Protein AF-N1UJG0-F1 (afdb_monomer_lite)

Foldseek 3Di:
DDPVVVCVLCVVCVVQFDDQFPDDADWPADAQPDDPPGGDHHTHGDPPPDADTHGHHRDDFDFPDWWADPDDFGTKTWGAHPSGDIDIDGPHPAPDDPPNVRRVVQVVVCVVPVHGDD

pLDDT: mean 92.35, std 9.07, range [54.28, 98.25]

Structure (mmCIF, N/CA/C/O backbone):
data_AF-N1UJG0-F1
#
_entry.id   AF-N1UJG0-F1
#
loop_
_atom_site.group_PDB
_atom_site.id
_atom_site.type_symbol
_atom_site.label_atom_id
_atom_site.label_alt_id
_atom_site.label_comp_id
_atom_site.label_asym_id
_atom_site.label_entity_id
_atom_site.label_seq_id
_atom_site.pdbx_PDB_ins_code
_atom_site.Cartn_x
_atom_site.Cartn_y
_atom_site.Cartn_z
_atom_site.occupancy
_atom_site.B_iso_or_equiv
_atom_site.auth_seq_id
_atom_site.auth_comp_id
_atom_site.auth_asym_id
_atom_site.auth_atom_id
_atom_site.pdbx_PDB_model_num
ATOM 1 N N . MET A 1 1 ? -0.979 -1.314 28.271 1.00 54.41 1 MET A N 1
ATOM 2 C CA . MET A 1 1 ? -2.126 -0.618 27.645 1.00 54.41 1 MET A CA 1
ATOM 3 C C . MET A 1 1 ? -3.231 -1.619 27.427 1.00 54.41 1 MET A C 1
ATOM 5 O O . MET A 1 1 ? -2.931 -2.718 26.966 1.00 54.41 1 MET A O 1
ATOM 9 N N . LYS A 1 2 ? -4.470 -1.264 27.765 1.00 54.28 2 LYS A N 1
ATOM 10 C CA . LYS A 1 2 ? -5.625 -2.114 27.472 1.00 54.28 2 LYS A CA 1
ATOM 11 C C . LYS A 1 2 ? -6.067 -1.893 26.018 1.00 54.28 2 LYS A C 1
ATOM 13 O O . LYS A 1 2 ? -5.727 -0.878 25.415 1.00 54.28 2 LYS A O 1
ATOM 18 N N . ALA A 1 3 ? -6.775 -2.853 25.423 1.00 57.72 3 ALA A N 1
ATOM 19 C CA . ALA A 1 3 ? -7.220 -2.760 24.025 1.00 57.72 3 ALA A CA 1
ATOM 20 C C . ALA A 1 3 ? -8.139 -1.544 23.780 1.00 57.72 3 ALA A C 1
ATOM 22 O O . ALA A 1 3 ? -8.060 -0.907 22.732 1.00 57.72 3 ALA A O 1
ATOM 23 N N . GLU A 1 4 ? -8.934 -1.181 24.787 1.00 57.09 4 GLU A N 1
ATOM 24 C CA . GLU A 1 4 ? -9.800 0.003 24.824 1.00 57.09 4 GLU A CA 1
ATOM 25 C C . GLU A 1 4 ? -9.046 1.336 24.654 1.00 57.09 4 GLU A C 1
ATOM 27 O O . GLU A 1 4 ? -9.526 2.204 23.924 1.00 57.09 4 GLU A O 1
ATOM 32 N N . ASP A 1 5 ? -7.816 1.463 25.166 1.00 63.47 5 ASP A N 1
ATOM 33 C CA . ASP A 1 5 ? -7.001 2.684 25.028 1.00 63.47 5 ASP A CA 1
ATOM 34 C C . ASP A 1 5 ? -6.575 2.953 23.573 1.00 63.47 5 ASP A C 1
ATOM 36 O O . ASP A 1 5 ? -6.315 4.092 23.189 1.00 63.47 5 ASP A O 1
ATOM 40 N N . ARG A 1 6 ? -6.500 1.911 22.731 1.00 62.06 6 ARG A N 1
ATOM 41 C CA . ARG A 1 6 ? -6.086 2.044 21.323 1.00 62.06 6 ARG A CA 1
ATOM 42 C C . ARG A 1 6 ? -7.192 2.590 20.430 1.00 62.06 6 ARG A C 1
ATOM 44 O O . ARG A 1 6 ? -6.887 3.177 19.396 1.00 62.06 6 ARG A O 1
ATOM 51 N N . SER A 1 7 ? -8.455 2.433 20.828 1.00 63.28 7 SER A N 1
ATOM 52 C CA . SER A 1 7 ? -9.590 2.999 20.088 1.00 63.28 7 SER A CA 1
ATOM 53 C C . SER A 1 7 ? -9.522 4.531 20.028 1.00 63.28 7 SER A C 1
ATOM 55 O O . SER A 1 7 ? -9.934 5.126 19.035 1.00 63.28 7 SER A O 1
ATOM 57 N N . LEU A 1 8 ? -8.919 5.165 21.039 1.00 76.50 8 LEU A N 1
ATOM 58 C CA . LEU A 1 8 ? -8.715 6.613 21.109 1.00 76.50 8 LEU A CA 1
ATOM 59 C C . LEU A 1 8 ? -7.582 7.121 20.204 1.00 76.50 8 LEU A C 1
ATOM 61 O O . LEU A 1 8 ? -7.524 8.318 19.946 1.00 76.50 8 LEU A O 1
ATOM 65 N N . LEU A 1 9 ? -6.691 6.246 19.718 1.00 84.81 9 LEU A N 1
ATOM 66 C CA . LEU A 1 9 ? -5.572 6.654 18.858 1.00 84.81 9 LEU A CA 1
ATOM 67 C C . LEU A 1 9 ? -6.036 7.044 17.451 1.00 84.81 9 LEU A C 1
ATOM 69 O O . LEU A 1 9 ? -5.455 7.942 16.852 1.00 84.81 9 LEU A O 1
ATOM 73 N N . PHE A 1 10 ? -7.082 6.386 16.944 1.00 90.88 10 PHE A N 1
ATOM 74 C CA . PHE A 1 10 ? -7.599 6.578 15.585 1.00 90.88 10 PHE A CA 1
ATOM 75 C C . PHE A 1 10 ? -9.127 6.769 15.613 1.00 90.88 10 PHE A C 1
ATOM 77 O O . PHE A 1 10 ? -9.880 5.908 15.140 1.00 90.88 10 PHE A O 1
ATOM 84 N N . PRO A 1 11 ? -9.618 7.854 16.242 1.00 90.38 11 PRO A N 1
ATOM 85 C CA . PRO A 1 11 ? -11.039 8.039 16.528 1.00 90.38 11 PRO A CA 1
ATOM 86 C C . PRO A 1 11 ? -11.900 8.092 15.260 1.00 90.38 11 PRO A C 1
ATOM 88 O O . PRO A 1 11 ? -13.033 7.616 15.258 1.00 90.38 11 PRO A O 1
ATOM 91 N N . GLU A 1 12 ? -11.366 8.606 14.152 1.00 92.44 12 GLU A N 1
ATOM 92 C CA . GLU A 1 12 ? -12.074 8.693 12.877 1.00 92.44 12 GLU A CA 1
ATOM 93 C C . GLU A 1 12 ? -12.299 7.329 12.207 1.00 92.44 12 GLU A C 1
ATOM 95 O O . GLU A 1 12 ? -13.161 7.222 11.334 1.00 92.44 12 GLU A O 1
ATOM 100 N N . LEU A 1 13 ? -11.567 6.291 12.634 1.00 93.00 13 LEU A N 1
ATOM 101 C CA . LEU A 1 13 ? -11.579 4.948 12.042 1.00 93.00 13 LEU A CA 1
ATOM 102 C C . LEU A 1 13 ? -12.359 3.913 12.860 1.00 93.00 13 LEU A C 1
ATOM 104 O O . LEU A 1 13 ? -12.519 2.773 12.411 1.00 93.00 13 LEU A O 1
ATOM 108 N N . GLN A 1 14 ? -12.867 4.282 14.040 1.00 90.50 14 GLN A N 1
ATOM 109 C CA . GLN A 1 14 ? -13.623 3.371 14.900 1.00 90.50 14 GLN A CA 1
ATOM 110 C C . GLN A 1 14 ? -14.823 2.770 14.154 1.00 90.50 14 GLN A C 1
ATOM 112 O O . GLN A 1 14 ? -15.713 3.488 13.701 1.00 90.50 14 GLN A O 1
ATOM 117 N N . GLY A 1 15 ? -14.828 1.440 14.008 1.00 88.69 15 GLY A N 1
ATOM 118 C CA . GLY A 1 15 ? -15.890 0.695 13.321 1.00 88.69 15 GLY A CA 1
ATOM 119 C C . GLY A 1 15 ? -15.993 0.945 11.810 1.00 88.69 15 GLY A C 1
ATOM 120 O O . GLY A 1 15 ? -16.972 0.527 11.203 1.00 88.69 15 GLY A O 1
ATOM 121 N N . LYS A 1 16 ? -15.015 1.629 11.200 1.00 91.81 16 LYS A N 1
ATOM 122 C CA . LYS A 1 16 ? -15.061 2.061 9.789 1.00 91.81 16 LYS A CA 1
ATOM 123 C C . LYS A 1 16 ? -13.978 1.443 8.906 1.00 91.81 16 LYS A C 1
ATOM 125 O O . LYS A 1 16 ? -13.920 1.752 7.718 1.00 91.81 16 LYS A O 1
ATOM 130 N N . LEU A 1 17 ? -13.127 0.582 9.465 1.00 93.75 17 LEU A N 1
ATOM 131 C CA . LEU A 1 17 ? -12.107 -0.120 8.693 1.00 93.75 17 LEU A CA 1
ATOM 132 C C . LEU A 1 17 ? -12.749 -1.107 7.716 1.00 93.75 17 LEU A C 1
ATOM 134 O O . LEU A 1 17 ? -13.569 -1.942 8.100 1.00 93.75 17 LEU A O 1
ATOM 138 N N . ARG A 1 18 ? -12.340 -1.017 6.454 1.00 94.44 18 ARG A N 1
ATOM 139 C CA . ARG A 1 18 ? -12.745 -1.928 5.382 1.00 94.44 18 ARG A CA 1
ATOM 140 C C . ARG A 1 18 ? -11.728 -3.056 5.225 1.00 94.44 18 ARG A C 1
ATOM 142 O O . ARG A 1 18 ? -10.546 -2.890 5.524 1.00 94.44 18 ARG A O 1
ATOM 149 N N . PHE A 1 19 ? -12.192 -4.199 4.729 1.00 94.81 19 PHE A N 1
ATOM 150 C CA . PHE A 1 19 ? -11.310 -5.292 4.327 1.00 94.81 19 PHE A CA 1
ATOM 151 C C . PHE A 1 19 ? -10.452 -4.853 3.120 1.00 94.81 19 PHE A C 1
ATOM 153 O O . PHE A 1 19 ? -10.991 -4.196 2.227 1.00 94.81 19 PHE A O 1
ATOM 160 N N . PRO A 1 20 ? -9.141 -5.167 3.072 1.00 94.81 20 PRO A N 1
ATOM 161 C CA . PRO A 1 20 ? -8.225 -4.574 2.095 1.00 94.81 20 PRO A CA 1
ATOM 162 C C . PRO A 1 20 ? -8.213 -5.264 0.721 1.00 94.81 20 PRO A C 1
ATOM 164 O O . PRO A 1 20 ? -7.345 -4.975 -0.098 1.00 94.81 20 PRO A O 1
ATOM 167 N N . MET A 1 21 ? -9.158 -6.164 0.451 1.00 94.88 21 MET A N 1
ATOM 168 C CA . MET A 1 21 ? -9.309 -6.865 -0.827 1.00 94.88 21 MET A CA 1
ATOM 169 C C . MET A 1 21 ? -10.759 -6.758 -1.298 1.00 94.88 21 MET A C 1
ATOM 171 O O . MET A 1 21 ? -11.673 -6.697 -0.476 1.00 94.88 21 MET A O 1
ATOM 175 N N . GLU A 1 22 ? -10.976 -6.782 -2.613 1.00 91.50 22 GLU A N 1
ATOM 176 C CA . GLU A 1 22 ? -12.326 -6.773 -3.198 1.00 91.50 22 GLU A CA 1
ATOM 177 C C . GLU A 1 22 ? -13.152 -8.011 -2.813 1.00 91.50 22 GLU A C 1
ATOM 179 O O . GLU A 1 22 ? -14.354 -7.918 -2.567 1.00 91.50 22 GLU A O 1
ATOM 184 N N . ILE A 1 23 ? -12.497 -9.169 -2.716 1.00 90.19 23 ILE A N 1
ATOM 185 C CA . ILE A 1 23 ? -13.114 -10.434 -2.316 1.00 90.19 23 ILE A CA 1
ATOM 186 C C . ILE A 1 23 ? -12.477 -10.956 -1.029 1.00 90.19 23 ILE A C 1
ATOM 188 O O . ILE A 1 23 ? -11.279 -10.785 -0.802 1.00 90.19 23 ILE A O 1
ATOM 192 N N . GLN A 1 24 ? -13.264 -11.630 -0.187 1.00 88.81 24 GLN A N 1
ATOM 193 C CA . GLN A 1 24 ? -12.710 -12.359 0.953 1.00 88.81 24 GLN A CA 1
ATOM 194 C C . GLN A 1 24 ? -11.911 -13.558 0.447 1.00 88.81 24 GLN A C 1
ATOM 196 O O . GLN A 1 24 ? -12.475 -14.494 -0.119 1.00 88.81 24 GLN A O 1
ATOM 201 N N . THR A 1 25 ? -10.597 -13.533 0.662 1.00 90.50 25 THR A N 1
ATOM 202 C CA . THR A 1 25 ? -9.707 -14.638 0.304 1.00 90.50 25 THR A CA 1
ATOM 203 C C . THR A 1 25 ? -9.045 -15.235 1.544 1.00 90.50 25 THR A C 1
ATOM 205 O O . THR A 1 25 ? -8.912 -14.560 2.571 1.00 90.50 25 THR A O 1
ATOM 208 N N . PRO A 1 26 ? -8.626 -16.512 1.484 1.00 94.12 26 PRO A N 1
ATOM 209 C CA . PRO A 1 26 ? -7.858 -17.119 2.557 1.00 94.12 26 PRO A CA 1
ATOM 210 C C . PRO A 1 26 ? -6.555 -16.360 2.818 1.00 94.12 26 PRO A C 1
ATOM 212 O O . PRO A 1 26 ? -5.856 -15.956 1.885 1.00 94.12 26 PRO A O 1
ATOM 215 N N . VAL A 1 27 ? -6.194 -16.255 4.094 1.00 95.25 27 VAL A N 1
ATOM 216 C CA . VAL A 1 27 ? -4.883 -15.759 4.517 1.00 95.25 27 VAL A CA 1
ATOM 217 C C . VAL A 1 27 ? -3.839 -16.848 4.249 1.00 95.25 27 VAL A C 1
ATOM 219 O O . VAL A 1 27 ? -3.983 -17.977 4.716 1.00 95.25 27 VAL A O 1
ATOM 222 N N . SER A 1 28 ? -2.802 -16.529 3.475 1.00 95.12 28 SER A N 1
ATOM 223 C CA . SER A 1 28 ? -1.645 -17.404 3.225 1.00 95.12 28 SER A CA 1
ATOM 224 C C . SER A 1 28 ? -0.454 -17.127 4.133 1.00 95.12 28 SER A C 1
ATOM 226 O O . SER A 1 28 ? 0.447 -17.955 4.192 1.00 95.12 28 SER A O 1
ATOM 228 N N . GLY A 1 29 ? -0.450 -15.984 4.816 1.00 95.38 29 GLY A N 1
ATOM 229 C CA . GLY A 1 29 ? 0.566 -15.613 5.791 1.00 95.38 29 GLY A CA 1
ATOM 230 C C . GLY A 1 29 ? -0.037 -14.662 6.814 1.00 95.38 29 GLY A C 1
ATOM 231 O O . GLY A 1 29 ? -0.627 -13.654 6.437 1.00 95.38 29 GLY A O 1
ATOM 232 N N . SER A 1 30 ? 0.054 -14.977 8.100 1.00 95.75 30 SER A N 1
ATOM 233 C CA . SER A 1 30 ? -0.592 -14.182 9.156 1.00 95.75 30 SER A CA 1
ATOM 234 C C . SER A 1 30 ? 0.352 -13.152 9.783 1.00 95.75 30 SER A C 1
ATOM 236 O O . SER A 1 30 ? 1.573 -13.226 9.622 1.00 95.75 30 SER A O 1
ATOM 238 N N . PHE A 1 31 ? -0.213 -12.173 10.494 1.00 95.69 31 PHE A N 1
ATOM 239 C CA . PHE A 1 31 ? 0.582 -11.198 11.239 1.00 95.69 31 PHE A CA 1
ATOM 240 C C . PHE A 1 31 ? 1.356 -11.880 12.365 1.00 95.69 31 PHE A C 1
ATOM 242 O O . PHE A 1 31 ? 0.808 -12.707 13.092 1.00 95.69 31 PHE A O 1
ATOM 249 N N . ALA A 1 32 ? 2.619 -11.491 12.518 1.00 95.81 32 ALA A N 1
ATOM 250 C CA . ALA A 1 32 ? 3.578 -12.078 13.443 1.00 95.81 32 ALA A CA 1
ATOM 251 C C . ALA A 1 32 ? 3.822 -13.584 13.233 1.00 95.81 32 ALA A C 1
ATOM 253 O O . ALA A 1 32 ? 4.330 -14.260 14.126 1.00 95.81 32 ALA A O 1
ATOM 254 N N . GLU A 1 33 ? 3.517 -14.113 12.046 1.00 96.19 33 GLU A N 1
ATOM 255 C CA . GLU A 1 33 ? 3.954 -15.449 11.659 1.00 96.19 33 GLU A CA 1
ATOM 256 C C . GLU A 1 33 ? 5.484 -15.514 11.657 1.00 96.19 33 GLU A C 1
ATOM 258 O O . GLU A 1 33 ? 6.160 -14.652 11.085 1.00 96.19 33 GLU A O 1
ATOM 263 N N . TYR A 1 34 ? 6.038 -16.531 12.314 1.00 95.25 34 TYR A N 1
ATOM 264 C CA . TYR A 1 34 ? 7.478 -16.739 12.337 1.00 95.25 34 TYR A CA 1
ATOM 265 C C . TYR A 1 34 ? 7.963 -17.237 10.973 1.00 95.25 34 TYR A C 1
ATOM 267 O O . TYR A 1 34 ? 7.561 -18.303 10.507 1.00 95.25 34 TYR A O 1
ATOM 275 N N . ARG A 1 35 ? 8.869 -16.478 10.356 1.00 88.12 35 ARG A N 1
ATOM 276 C CA . ARG A 1 35 ? 9.644 -16.883 9.180 1.00 88.12 35 ARG A CA 1
ATOM 277 C C . ARG A 1 35 ? 11.107 -17.001 9.583 1.00 88.12 35 ARG A C 1
ATOM 279 O O . ARG A 1 35 ? 11.518 -16.411 10.578 1.00 88.12 35 ARG A O 1
ATOM 286 N N . THR A 1 36 ? 11.897 -17.743 8.806 1.00 86.44 36 THR A N 1
ATOM 287 C CA . THR A 1 36 ? 13.251 -18.236 9.145 1.00 86.44 36 THR A CA 1
ATOM 288 C C . THR A 1 36 ? 14.154 -17.236 9.885 1.00 86.44 36 THR A C 1
ATOM 290 O O . THR A 1 36 ? 14.963 -17.649 10.711 1.00 86.44 36 THR A O 1
ATOM 293 N N . HIS A 1 37 ? 14.007 -15.928 9.641 1.00 90.31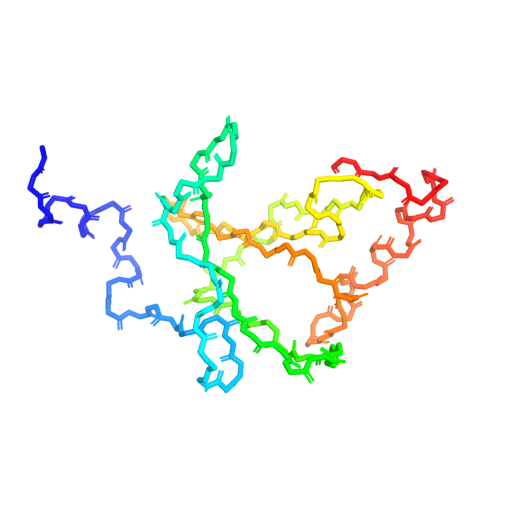 37 HIS A N 1
ATOM 294 C CA . HIS A 1 37 ? 14.811 -14.885 10.287 1.00 90.31 37 HIS A CA 1
ATOM 295 C C . HIS A 1 37 ? 14.032 -13.662 10.814 1.00 90.31 37 HIS A C 1
ATOM 297 O O . HIS A 1 37 ? 14.666 -12.700 11.238 1.00 90.31 37 HIS A O 1
ATOM 303 N N . HIS A 1 38 ? 12.693 -13.638 10.776 1.00 91.69 38 HIS A N 1
ATOM 304 C CA . HIS A 1 38 ? 11.901 -12.483 11.238 1.00 91.69 38 HIS A CA 1
ATOM 305 C C . HIS A 1 38 ? 10.421 -12.827 11.466 1.00 91.69 38 HIS A C 1
ATOM 307 O O . HIS A 1 38 ? 9.923 -13.850 11.000 1.00 91.69 38 HIS A O 1
ATOM 313 N N . LEU A 1 39 ? 9.707 -11.937 12.160 1.00 95.69 39 LEU A N 1
ATOM 314 C CA . LEU A 1 39 ? 8.248 -11.970 12.246 1.00 95.69 39 LEU A CA 1
ATOM 315 C C . LEU A 1 39 ? 7.639 -11.275 11.030 1.00 95.69 39 LEU A C 1
ATOM 317 O O . LEU A 1 39 ? 8.051 -10.172 10.668 1.00 95.69 39 LEU A O 1
ATOM 321 N N . HIS A 1 40 ? 6.639 -11.900 10.420 1.00 95.75 40 HIS A N 1
ATOM 322 C CA . HIS A 1 40 ? 5.892 -11.304 9.325 1.00 95.75 40 HIS A CA 1
ATOM 323 C C . HIS A 1 40 ? 5.111 -10.068 9.811 1.00 95.75 40 HIS A C 1
ATOM 325 O O . HIS A 1 40 ? 4.280 -10.155 10.712 1.00 95.75 40 HIS A O 1
ATOM 331 N N . MET A 1 41 ? 5.378 -8.899 9.223 1.00 94.69 41 MET A N 1
ATOM 332 C CA . MET A 1 41 ? 4.832 -7.610 9.683 1.00 94.69 41 MET A CA 1
ATOM 333 C C . MET A 1 41 ? 3.457 -7.262 9.086 1.00 94.69 41 MET A C 1
ATOM 335 O O . MET A 1 41 ? 2.984 -6.139 9.255 1.00 94.69 41 MET A O 1
ATOM 339 N N . GLY A 1 42 ? 2.814 -8.198 8.387 1.00 94.88 42 GLY A N 1
ATOM 340 C CA . GLY A 1 42 ? 1.551 -7.975 7.688 1.00 94.88 42 GLY A CA 1
ATOM 341 C C . GLY A 1 42 ? 0.705 -9.239 7.586 1.00 94.88 42 GLY A C 1
ATOM 342 O O . GLY A 1 42 ? 0.926 -10.207 8.306 1.00 94.88 42 GLY A O 1
ATOM 343 N N . ALA A 1 43 ? -0.283 -9.215 6.698 1.00 95.81 43 ALA A N 1
ATOM 344 C CA . ALA A 1 43 ? -1.084 -10.379 6.351 1.00 95.81 43 ALA A CA 1
ATOM 345 C C . ALA A 1 43 ? -1.080 -10.554 4.830 1.00 95.81 43 ALA A C 1
ATOM 347 O O . ALA A 1 43 ? -1.346 -9.598 4.102 1.00 95.81 43 ALA A O 1
ATOM 348 N N . ASP A 1 44 ? -0.797 -11.772 4.376 1.00 96.19 44 ASP A N 1
ATOM 349 C CA . ASP A 1 44 ? -0.776 -12.139 2.965 1.00 96.19 44 ASP A CA 1
ATOM 350 C C . ASP A 1 44 ? -2.118 -12.769 2.595 1.00 96.19 44 ASP A C 1
ATOM 352 O O . ASP A 1 44 ? -2.552 -13.744 3.217 1.00 96.19 44 ASP A O 1
ATOM 356 N N . PHE A 1 45 ? -2.757 -12.238 1.558 1.00 96.00 45 PHE A N 1
ATOM 357 C CA . PHE A 1 45 ? -4.041 -12.707 1.043 1.00 96.00 45 PHE A CA 1
ATOM 358 C C . PHE A 1 45 ? -3.834 -13.462 -0.267 1.00 96.00 45 PHE A C 1
ATOM 360 O O . PHE A 1 45 ? -3.151 -12.976 -1.170 1.00 96.00 45 PHE A O 1
ATOM 367 N N . LYS A 1 46 ? -4.424 -14.656 -0.400 1.00 94.69 46 LYS A N 1
ATOM 368 C CA . LYS A 1 46 ? -4.270 -15.450 -1.625 1.00 94.69 46 LYS A CA 1
ATOM 369 C C . LYS A 1 46 ? -4.922 -14.764 -2.823 1.00 94.69 46 LYS A C 1
ATOM 371 O O . LYS A 1 46 ? -6.076 -14.355 -2.749 1.00 94.69 46 LYS A O 1
ATOM 376 N N . THR A 1 47 ? -4.209 -14.766 -3.949 1.00 94.12 47 THR A N 1
ATOM 377 C CA . THR A 1 47 ? -4.695 -14.326 -5.270 1.00 94.12 47 THR A CA 1
ATOM 378 C C . THR A 1 47 ? -4.809 -15.479 -6.273 1.00 94.12 47 THR A C 1
ATOM 380 O O . THR A 1 47 ? -4.937 -15.267 -7.472 1.00 94.12 47 THR A O 1
ATOM 383 N N . PHE A 1 48 ? -4.743 -16.727 -5.797 1.00 93.31 48 PHE A N 1
ATOM 384 C CA . PHE A 1 48 ? -4.954 -17.931 -6.614 1.00 93.31 48 PHE A CA 1
ATOM 385 C C . PHE A 1 48 ? -4.098 -17.989 -7.893 1.00 93.31 48 PHE A C 1
ATOM 387 O O . PHE A 1 48 ? -4.574 -18.409 -8.942 1.00 93.31 48 PHE A O 1
ATOM 394 N N . HIS A 1 49 ? -2.824 -17.589 -7.789 1.00 91.94 49 HIS A N 1
ATOM 395 C CA . HIS A 1 49 ? -1.856 -17.558 -8.898 1.00 91.94 49 HIS A CA 1
ATOM 396 C C . HIS A 1 49 ? -2.187 -16.570 -10.024 1.00 91.94 49 HIS A C 1
ATOM 398 O O . HIS A 1 49 ? -1.627 -16.671 -11.114 1.00 91.94 49 HIS A O 1
ATOM 404 N N . LEU A 1 50 ? -3.059 -15.600 -9.760 1.00 92.62 50 LEU A N 1
ATOM 405 C CA . LEU A 1 50 ? -3.361 -14.508 -10.674 1.00 92.62 50 LEU A CA 1
ATOM 406 C C . LEU A 1 50 ? -2.905 -13.176 -10.069 1.00 92.62 50 LEU A C 1
ATOM 408 O O . LEU A 1 50 ? -2.866 -13.000 -8.849 1.00 92.62 50 LEU A O 1
ATOM 412 N N . ASN A 1 51 ? -2.582 -12.231 -10.946 1.00 93.38 51 ASN A N 1
ATOM 413 C CA . ASN A 1 51 ? -2.312 -10.841 -10.591 1.00 93.38 51 ASN A CA 1
ATOM 414 C C . ASN A 1 51 ? -3.544 -9.974 -10.878 1.00 93.38 51 ASN A C 1
ATOM 416 O O . ASN A 1 51 ? -4.457 -10.397 -11.584 1.00 93.38 51 ASN A O 1
ATOM 420 N N . GLY A 1 52 ? -3.541 -8.745 -10.359 1.00 91.00 52 GLY A N 1
ATOM 421 C CA . GLY A 1 52 ? -4.554 -7.738 -10.694 1.00 91.00 52 GLY A CA 1
ATOM 422 C C . GLY A 1 52 ? -5.821 -7.768 -9.837 1.00 91.00 52 GLY A C 1
ATOM 423 O O . GLY A 1 52 ? -6.774 -7.069 -10.161 1.00 91.00 52 GLY A O 1
ATOM 424 N N . PHE A 1 53 ? -5.845 -8.527 -8.736 1.00 94.31 53 PHE A N 1
ATOM 425 C CA . PHE A 1 53 ? -6.910 -8.375 -7.740 1.00 94.31 53 PHE A CA 1
ATOM 426 C C . PHE A 1 53 ? -6.855 -6.973 -7.115 1.00 94.31 53 PHE A C 1
ATOM 428 O O . PHE A 1 53 ? -5.774 -6.569 -6.671 1.00 94.31 53 PHE A O 1
ATOM 435 N N . PRO A 1 54 ? -7.982 -6.242 -7.030 1.00 94.12 54 PRO A N 1
ATOM 436 C CA . PRO A 1 54 ? -7.972 -4.906 -6.453 1.00 94.12 54 PRO A CA 1
ATOM 437 C C . PRO A 1 54 ? -7.602 -4.921 -4.966 1.00 94.12 54 PRO A C 1
ATOM 439 O O . PRO A 1 54 ? -8.265 -5.561 -4.142 1.00 94.12 54 PRO A O 1
ATOM 442 N N . ALA A 1 55 ? -6.562 -4.159 -4.628 1.00 94.94 55 ALA A N 1
ATOM 443 C CA 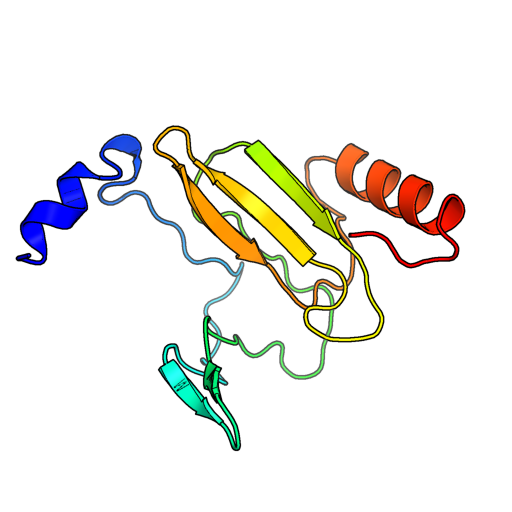. ALA A 1 55 ? -6.229 -3.802 -3.258 1.00 94.94 55 ALA A CA 1
ATOM 444 C C . ALA A 1 55 ? -7.064 -2.583 -2.839 1.00 94.94 55 ALA A C 1
ATOM 446 O O . ALA A 1 55 ? -7.012 -1.525 -3.468 1.00 94.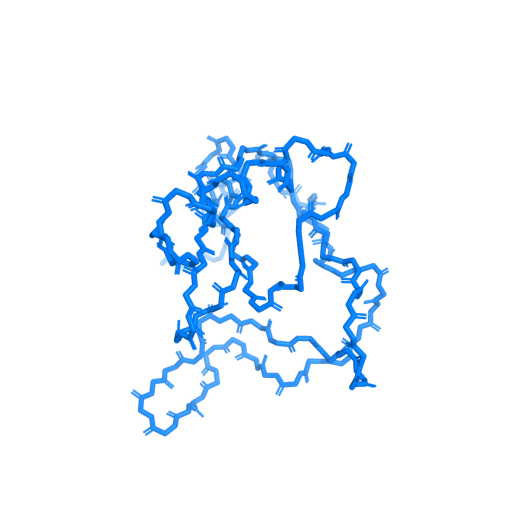94 55 ALA A O 1
ATOM 447 N N . ILE A 1 56 ? -7.853 -2.734 -1.779 1.00 95.62 56 ILE A N 1
ATOM 448 C CA . ILE A 1 56 ? -8.821 -1.730 -1.335 1.00 95.62 56 ILE A CA 1
ATOM 449 C C . ILE A 1 56 ? -8.268 -0.970 -0.132 1.00 95.62 56 ILE A C 1
ATOM 451 O O . ILE A 1 56 ? -7.813 -1.557 0.848 1.00 95.62 56 ILE A O 1
ATOM 455 N N . ALA A 1 57 ? -8.344 0.361 -0.175 1.00 96.25 57 ALA A N 1
ATOM 456 C CA . ALA A 1 57 ? -7.964 1.203 0.952 1.00 96.25 57 ALA A CA 1
ATOM 457 C C . ALA A 1 57 ? -8.875 0.929 2.174 1.00 96.25 57 ALA A C 1
ATOM 459 O O . ALA A 1 57 ? -10.089 1.177 2.092 1.00 96.25 57 ALA A O 1
ATOM 460 N N . PRO A 1 58 ? -8.329 0.470 3.322 1.00 96.25 58 PRO A N 1
ATOM 461 C CA . PRO A 1 58 ? -9.123 0.150 4.508 1.00 96.25 58 PRO A CA 1
ATOM 462 C C . PRO A 1 58 ? -9.743 1.394 5.153 1.00 96.25 58 PRO A C 1
ATOM 464 O O . PRO A 1 58 ? -10.698 1.281 5.915 1.00 96.25 58 PRO A O 1
ATOM 467 N N . PHE A 1 59 ? -9.213 2.575 4.847 1.00 97.00 59 PHE A N 1
ATOM 468 C CA . PHE A 1 59 ? -9.675 3.868 5.330 1.00 97.00 59 PHE A CA 1
ATOM 469 C C . PHE A 1 59 ? -9.345 4.965 4.319 1.00 97.00 59 PHE A C 1
ATOM 471 O O . PHE A 1 59 ? -8.604 4.733 3.364 1.00 97.00 59 PHE A O 1
ATOM 478 N N . ASP A 1 60 ? -9.887 6.159 4.536 1.00 95.75 60 ASP A N 1
ATOM 479 C CA . ASP A 1 60 ? -9.564 7.333 3.731 1.00 95.75 60 ASP A CA 1
ATOM 480 C C . ASP A 1 60 ? -8.297 8.007 4.273 1.00 95.75 60 ASP A C 1
ATOM 482 O O . ASP A 1 60 ? -8.031 8.006 5.478 1.00 95.75 60 ASP A O 1
ATOM 486 N N . GLY A 1 61 ? -7.492 8.583 3.385 1.00 95.69 61 GLY A N 1
ATOM 487 C CA . GLY A 1 61 ? -6.216 9.163 3.772 1.00 95.69 61 GLY A CA 1
ATOM 488 C C . GLY A 1 61 ? -5.433 9.712 2.593 1.00 95.69 61 GLY A C 1
ATOM 489 O O . GLY A 1 61 ? -5.967 9.917 1.502 1.00 95.69 61 GLY A O 1
ATOM 490 N N . ILE A 1 62 ? -4.146 9.934 2.829 1.00 97.31 62 ILE A N 1
ATOM 491 C CA . ILE A 1 62 ? -3.201 10.402 1.818 1.00 97.31 62 ILE A CA 1
ATOM 492 C C . ILE A 1 62 ? -2.185 9.315 1.502 1.00 97.31 62 ILE A C 1
ATOM 494 O O . ILE A 1 62 ? -1.728 8.599 2.396 1.00 97.31 62 ILE A O 1
ATOM 498 N N . VAL A 1 63 ? -1.829 9.200 0.225 1.00 97.38 63 VAL A N 1
ATOM 499 C CA . VAL A 1 63 ? -0.688 8.384 -0.185 1.00 97.38 63 VAL A CA 1
ATOM 500 C C . VAL A 1 63 ? 0.565 9.080 0.340 1.00 97.38 63 VAL A C 1
ATOM 502 O O . VAL A 1 63 ? 0.901 10.176 -0.096 1.00 97.38 63 VAL A O 1
ATOM 505 N N . GLU A 1 64 ? 1.194 8.479 1.347 1.00 97.75 64 GLU A N 1
ATOM 506 C CA . GLU A 1 64 ? 2.408 8.984 1.993 1.00 97.75 64 GLU A CA 1
ATOM 507 C C . GLU A 1 64 ? 3.642 8.696 1.140 1.00 97.75 64 GLU A C 1
ATOM 509 O O . GLU A 1 64 ? 4.533 9.539 1.068 1.00 97.75 64 GLU A O 1
ATOM 514 N N . SER A 1 65 ? 3.689 7.528 0.495 1.00 97.25 65 SER A N 1
ATOM 515 C CA . SER A 1 65 ? 4.773 7.157 -0.411 1.00 97.25 65 SER A CA 1
ATOM 516 C C . SER A 1 65 ? 4.351 6.089 -1.418 1.00 97.25 65 SER A C 1
ATOM 518 O O . SER A 1 65 ? 3.419 5.311 -1.185 1.00 97.25 65 SER A O 1
ATOM 520 N N . VAL A 1 66 ? 5.084 6.053 -2.529 1.00 97.56 66 VAL A N 1
ATOM 521 C CA . VAL A 1 66 ? 5.108 4.964 -3.505 1.00 97.56 66 VAL A CA 1
ATOM 522 C C . VAL A 1 66 ? 6.570 4.596 -3.700 1.00 97.56 66 VAL A C 1
ATOM 524 O O . VAL A 1 66 ? 7.390 5.493 -3.854 1.00 97.56 66 VAL A O 1
ATOM 527 N N . SER A 1 67 ? 6.878 3.305 -3.702 1.00 97.56 67 SER A N 1
ATOM 528 C CA . SER A 1 67 ? 8.235 2.787 -3.874 1.00 97.56 67 SER A CA 1
ATOM 529 C C . SER A 1 67 ? 8.213 1.541 -4.750 1.00 97.56 67 SER A C 1
ATOM 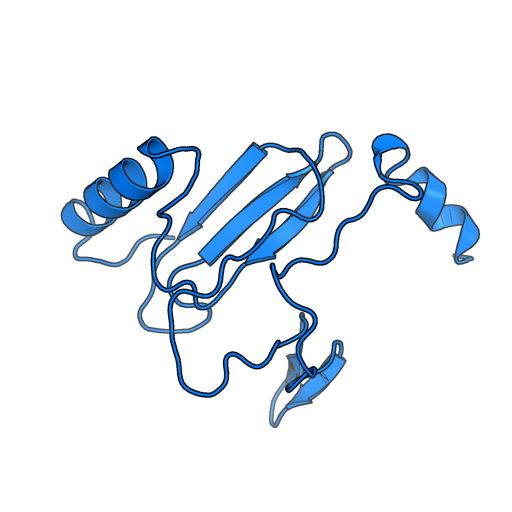531 O O . SER A 1 67 ? 7.251 0.773 -4.709 1.00 97.56 67 SER A O 1
ATOM 533 N N . GLU A 1 68 ? 9.271 1.320 -5.522 1.00 97.88 68 GLU A N 1
ATOM 534 C CA . GLU A 1 68 ? 9.439 0.144 -6.372 1.00 97.88 68 GLU A CA 1
ATOM 535 C C . GLU A 1 68 ? 10.881 -0.362 -6.267 1.00 97.88 68 GLU A C 1
ATOM 537 O O . GLU A 1 68 ? 11.839 0.398 -6.388 1.00 97.88 68 GLU A O 1
ATOM 542 N N . SER A 1 69 ? 11.040 -1.657 -5.992 1.00 96.50 69 SER A N 1
ATOM 543 C CA . SER A 1 69 ? 12.341 -2.320 -5.870 1.00 96.50 69 SER A CA 1
ATOM 544 C C . SER A 1 69 ? 12.218 -3.788 -6.284 1.00 96.50 69 SER A C 1
ATOM 546 O O . SER A 1 69 ? 11.217 -4.422 -5.949 1.00 96.50 69 SER A O 1
ATOM 548 N N . PRO A 1 70 ? 13.234 -4.386 -6.932 1.00 94.75 70 PRO A N 1
ATOM 549 C CA . PRO A 1 70 ? 13.250 -5.819 -7.239 1.00 94.75 70 PRO A CA 1
ATOM 550 C C . PRO A 1 70 ? 13.388 -6.702 -5.987 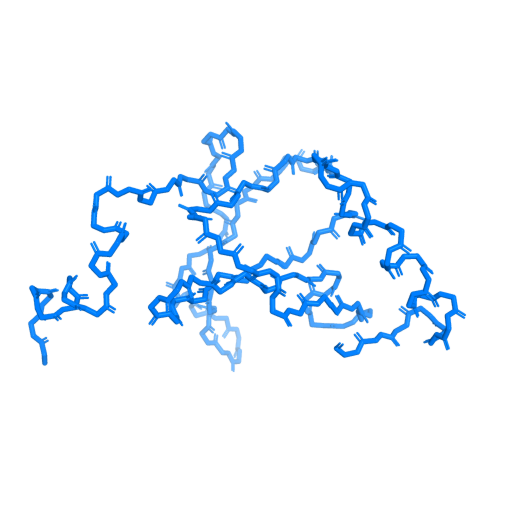1.00 94.75 70 PRO A C 1
ATOM 552 O O . PRO A 1 70 ? 13.259 -7.922 -6.066 1.00 94.75 70 PRO A O 1
ATOM 555 N N . THR A 1 71 ? 13.674 -6.106 -4.827 1.00 93.38 71 THR A N 1
ATOM 556 C CA . THR A 1 71 ? 13.845 -6.800 -3.545 1.00 93.38 71 THR A CA 1
ATOM 557 C C . THR A 1 71 ? 12.936 -6.211 -2.467 1.00 93.38 71 THR A C 1
ATOM 559 O O . THR A 1 71 ? 12.513 -5.055 -2.542 1.00 93.38 71 THR A O 1
ATOM 562 N N . GLY A 1 72 ? 12.637 -6.999 -1.432 1.00 92.69 72 GLY A N 1
ATOM 563 C CA . GLY A 1 72 ? 11.744 -6.575 -0.355 1.00 92.69 72 GLY A CA 1
ATOM 564 C C . GLY A 1 72 ? 10.286 -6.547 -0.813 1.00 92.69 72 GLY A C 1
ATOM 565 O O . GLY A 1 72 ? 9.781 -7.552 -1.300 1.00 92.69 72 GLY A O 1
ATOM 566 N N . TYR A 1 73 ? 9.607 -5.412 -0.643 1.00 95.75 73 TYR A N 1
ATOM 567 C CA . TYR A 1 73 ? 8.157 -5.296 -0.851 1.00 95.75 73 TYR A CA 1
ATOM 568 C C . TYR A 1 73 ? 7.713 -5.138 -2.314 1.00 95.75 73 TYR A C 1
ATOM 570 O O . TYR A 1 73 ? 6.509 -5.078 -2.560 1.00 95.75 73 TYR A O 1
ATOM 578 N N . GLY A 1 74 ? 8.627 -5.065 -3.287 1.00 96.75 74 GLY A N 1
ATOM 579 C CA . GLY A 1 74 ? 8.247 -4.813 -4.679 1.00 96.75 74 GLY A CA 1
ATOM 580 C C . GLY A 1 74 ? 7.701 -3.398 -4.887 1.00 96.75 74 GLY A C 1
ATOM 581 O O . GLY A 1 74 ? 8.039 -2.469 -4.145 1.00 96.75 74 GLY A O 1
ATOM 582 N N . LEU A 1 75 ? 6.799 -3.254 -5.859 1.00 97.88 75 LEU A N 1
ATOM 583 C CA . LEU A 1 75 ? 5.929 -2.086 -5.935 1.00 97.88 75 LEU A CA 1
ATOM 584 C C . LEU A 1 75 ? 5.039 -2.042 -4.689 1.00 97.88 75 LEU A C 1
ATOM 586 O O . LEU A 1 75 ? 4.267 -2.967 -4.414 1.00 97.88 75 LEU A O 1
ATOM 590 N N . ASN A 1 76 ? 5.166 -0.966 -3.924 1.00 98.00 76 ASN A N 1
ATOM 591 C CA . ASN A 1 76 ? 4.451 -0.784 -2.676 1.00 98.00 76 ASN A CA 1
ATOM 592 C C . ASN A 1 76 ? 3.958 0.653 -2.500 1.00 98.00 76 ASN A C 1
ATOM 594 O O . ASN A 1 76 ? 4.565 1.608 -2.983 1.00 98.00 76 ASN A O 1
ATOM 598 N N . LEU A 1 77 ? 2.843 0.784 -1.787 1.00 97.75 77 LEU A N 1
ATOM 599 C CA . LEU A 1 77 ? 2.173 2.049 -1.514 1.00 97.75 77 LEU A CA 1
ATOM 600 C C . LEU A 1 77 ? 1.875 2.151 -0.019 1.00 97.75 77 LEU A C 1
ATOM 602 O O . LEU A 1 77 ? 1.342 1.215 0.581 1.00 97.75 77 LEU A O 1
ATOM 606 N N . MET A 1 78 ? 2.196 3.298 0.578 1.00 98.06 78 MET A N 1
ATOM 607 C CA . MET A 1 78 ? 1.857 3.610 1.965 1.00 98.06 78 MET A CA 1
ATOM 608 C C . MET A 1 78 ? 0.710 4.619 2.013 1.00 98.06 78 MET A C 1
ATOM 610 O O . MET A 1 78 ? 0.813 5.715 1.466 1.00 98.06 78 MET A O 1
ATOM 614 N N . LEU A 1 79 ? -0.374 4.264 2.695 1.00 98.06 79 LEU A N 1
ATOM 615 C CA . LEU A 1 79 ? -1.516 5.133 2.959 1.00 98.06 79 LEU A CA 1
ATOM 616 C C . LEU A 1 79 ? -1.493 5.574 4.423 1.00 98.06 79 LEU A C 1
ATOM 618 O O . LEU A 1 79 ? -1.337 4.735 5.309 1.00 98.06 79 LEU A O 1
ATOM 622 N N . ARG A 1 80 ? -1.700 6.867 4.682 1.00 98.25 80 ARG A N 1
ATOM 623 C CA . ARG A 1 80 ? -1.744 7.442 6.031 1.00 98.25 80 ARG A CA 1
ATOM 624 C C . ARG A 1 80 ? -3.086 8.123 6.300 1.00 98.25 80 ARG A C 1
ATOM 626 O O . ARG A 1 80 ? -3.507 8.974 5.515 1.00 98.25 80 ARG A O 1
ATOM 633 N N . SER A 1 81 ? -3.741 7.762 7.403 1.00 97.19 81 SER A N 1
ATOM 634 C CA . SER A 1 81 ? -4.962 8.423 7.881 1.00 97.19 81 SER A CA 1
ATOM 635 C C . SER A 1 81 ? -4.653 9.800 8.479 1.00 97.19 81 SER A C 1
ATOM 637 O O . SER A 1 81 ? -3.491 10.154 8.701 1.00 97.19 81 SER A O 1
ATOM 639 N N . SER A 1 82 ? -5.686 10.589 8.780 1.00 96.12 82 SER A N 1
ATOM 640 C CA . SER A 1 82 ? -5.515 11.896 9.427 1.00 96.12 82 SER A CA 1
ATOM 641 C C . SER A 1 82 ? -4.937 11.787 10.843 1.00 96.12 82 SER A C 1
ATOM 643 O O . SER A 1 82 ? -4.133 12.631 11.230 1.00 96.12 82 SER A O 1
ATOM 645 N N . SER A 1 83 ? -5.281 10.733 11.589 1.00 94.50 83 SER A N 1
ATOM 646 C CA . SER A 1 83 ? -4.718 10.428 12.917 1.00 94.50 83 SER A CA 1
ATOM 647 C C . SER A 1 83 ? -3.351 9.727 12.879 1.00 94.50 83 SER A C 1
ATOM 649 O O . SER A 1 83 ? -2.753 9.470 13.922 1.00 94.50 83 SER A O 1
ATOM 651 N N . GLY A 1 84 ? -2.822 9.428 11.687 1.00 95.44 84 GLY A N 1
ATOM 652 C CA . GLY A 1 84 ? -1.483 8.864 11.508 1.00 95.44 84 GLY A CA 1
ATOM 653 C C . GLY A 1 84 ? -1.408 7.335 11.477 1.00 95.44 84 GLY A C 1
ATOM 654 O O . GLY A 1 84 ? -0.297 6.801 11.425 1.00 95.44 84 GLY A O 1
ATOM 655 N N . LEU A 1 85 ? -2.540 6.618 11.457 1.00 95.56 85 LEU A N 1
ATOM 656 C CA . LEU A 1 85 ? -2.532 5.184 11.155 1.00 95.56 85 LEU A CA 1
ATOM 657 C C . LEU A 1 85 ? -1.997 4.972 9.738 1.00 95.56 85 LEU A C 1
ATOM 659 O O . LEU A 1 85 ? -2.389 5.676 8.807 1.00 95.56 85 LEU A O 1
ATOM 663 N N . ARG A 1 86 ? -1.122 3.980 9.569 1.00 97.12 86 ARG A N 1
ATOM 664 C CA . ARG A 1 86 ? -0.543 3.628 8.272 1.00 97.12 86 ARG A CA 1
ATOM 665 C C . ARG A 1 86 ? -0.989 2.246 7.824 1.00 97.12 86 ARG A C 1
ATOM 667 O O . ARG A 1 86 ? -1.011 1.314 8.624 1.00 97.12 86 ARG A O 1
ATOM 674 N N . ALA A 1 87 ? -1.283 2.119 6.536 1.00 97.50 87 ALA A N 1
ATOM 675 C CA . ALA A 1 87 ? -1.484 0.850 5.853 1.00 97.50 87 ALA A CA 1
ATOM 676 C C . ALA A 1 87 ? -0.490 0.758 4.692 1.00 97.50 87 ALA A C 1
ATOM 678 O O . ALA A 1 87 ? -0.441 1.654 3.848 1.00 97.50 87 ALA A O 1
ATOM 679 N N . LYS A 1 88 ? 0.302 -0.317 4.657 1.00 97.94 88 LYS A N 1
ATOM 680 C CA . LYS A 1 88 ? 1.203 -0.621 3.543 1.00 97.94 88 LYS A CA 1
ATOM 681 C C . LYS A 1 88 ? 0.573 -1.693 2.667 1.00 97.94 88 LYS A C 1
ATOM 683 O O . LYS A 1 88 ? 0.204 -2.753 3.164 1.00 97.94 88 LYS A O 1
ATOM 688 N N . PHE A 1 89 ? 0.537 -1.429 1.372 1.00 97.69 89 PHE A N 1
ATOM 689 C CA . PHE A 1 89 ? 0.243 -2.411 0.341 1.00 97.69 89 PHE A CA 1
ATOM 690 C C . PHE A 1 89 ? 1.550 -2.786 -0.335 1.00 97.69 89 PHE A C 1
ATOM 692 O O . PHE A 1 89 ? 2.273 -1.899 -0.780 1.00 97.69 89 PHE A O 1
ATOM 699 N N . ALA A 1 90 ? 1.870 -4.073 -0.373 1.00 97.56 90 ALA A N 1
ATOM 700 C CA . ALA A 1 90 ? 3.102 -4.593 -0.948 1.00 97.56 90 ALA A CA 1
ATOM 701 C C . ALA A 1 90 ? 2.794 -5.574 -2.076 1.00 97.56 90 ALA A C 1
ATOM 703 O O . ALA A 1 90 ? 1.680 -6.089 -2.161 1.00 97.56 90 ALA A O 1
ATOM 704 N N . HIS A 1 91 ? 3.801 -5.839 -2.908 1.00 96.56 91 HIS A N 1
ATOM 705 C CA . HIS A 1 91 ? 3.716 -6.761 -4.038 1.00 96.56 91 HIS A CA 1
ATOM 706 C C . HIS A 1 91 ? 2.571 -6.416 -5.000 1.00 96.56 91 HIS A C 1
ATOM 708 O O . HIS A 1 91 ? 1.938 -7.299 -5.577 1.00 96.56 91 HIS A O 1
ATOM 714 N N . LEU A 1 92 ? 2.297 -5.118 -5.163 1.00 97.12 92 LEU A N 1
ATOM 715 C CA . LEU A 1 92 ? 1.306 -4.639 -6.116 1.00 97.12 92 LEU A CA 1
ATOM 716 C C . LEU A 1 92 ? 1.783 -4.922 -7.543 1.00 97.12 92 LEU A C 1
ATOM 718 O O . LEU A 1 92 ? 2.973 -4.850 -7.841 1.00 97.12 92 LEU A O 1
ATOM 722 N N . PHE A 1 93 ? 0.842 -5.226 -8.433 1.00 96.44 93 PHE A N 1
ATOM 723 C CA . PHE A 1 93 ? 1.151 -5.438 -9.846 1.00 96.44 93 PHE A CA 1
ATOM 724 C C . PHE A 1 93 ? 1.292 -4.110 -10.607 1.00 96.44 93 PHE A C 1
ATOM 726 O O . PHE A 1 93 ? 2.186 -3.958 -11.433 1.00 96.44 93 PHE A O 1
ATOM 733 N N . ASN A 1 94 ? 0.423 -3.145 -10.305 1.00 95.94 94 ASN A N 1
ATOM 734 C CA . ASN A 1 94 ? 0.435 -1.770 -10.806 1.00 95.94 94 ASN A CA 1
ATOM 735 C C . ASN A 1 94 ? -0.324 -0.863 -9.811 1.00 95.94 94 ASN A C 1
ATOM 737 O O . ASN A 1 94 ? -0.798 -1.347 -8.778 1.00 95.94 94 ASN A O 1
ATOM 741 N N . LEU A 1 95 ? -0.431 0.440 -10.098 1.00 97.00 95 LEU A N 1
ATOM 742 C CA . LEU A 1 95 ? -1.259 1.388 -9.334 1.00 97.00 95 LEU A CA 1
ATOM 743 C C . LEU A 1 95 ? -2.482 1.861 -10.126 1.00 97.00 95 LEU A C 1
ATOM 745 O O . LEU A 1 95 ? -2.995 2.962 -9.897 1.00 97.00 95 LEU A O 1
ATOM 749 N N . GLU A 1 96 ? -2.945 1.049 -11.074 1.00 95.25 96 GLU A N 1
ATOM 750 C CA . GLU A 1 96 ? -4.158 1.357 -11.815 1.00 95.25 96 GLU A CA 1
ATOM 751 C C . GLU A 1 96 ? -5.361 1.346 -10.870 1.00 95.25 96 GLU A C 1
ATOM 753 O O . GLU A 1 96 ? -5.535 0.469 -10.024 1.00 95.25 96 GLU A O 1
ATOM 758 N N . GLY A 1 97 ? -6.208 2.360 -10.998 1.00 90.62 97 GLY A N 1
ATOM 759 C CA . GLY A 1 97 ? -7.367 2.513 -10.140 1.00 90.62 97 GLY A CA 1
ATOM 760 C C . GLY A 1 97 ? -8.101 3.813 -10.415 1.00 90.62 97 GLY A C 1
ATOM 761 O O . GLY A 1 97 ? -7.929 4.448 -11.456 1.00 90.62 97 GLY A O 1
ATOM 762 N N . VAL A 1 98 ? -8.922 4.230 -9.450 1.00 90.12 98 VAL A N 1
ATOM 763 C CA . VAL A 1 98 ? -9.762 5.434 -9.570 1.00 90.12 98 VAL A CA 1
ATOM 764 C C . VAL A 1 98 ? -8.920 6.701 -9.784 1.00 90.12 98 VAL A C 1
ATOM 766 O O . VAL A 1 98 ? -9.328 7.592 -10.525 1.00 90.12 98 VAL A O 1
ATOM 769 N N . LYS A 1 99 ? -7.737 6.777 -9.162 1.00 93.12 99 LYS A N 1
ATOM 770 C CA . LYS A 1 99 ? -6.786 7.890 -9.301 1.00 93.12 99 LYS A CA 1
ATOM 771 C C . LYS A 1 99 ? -5.689 7.528 -10.297 1.00 93.12 99 LYS A C 1
ATOM 773 O O . LYS A 1 99 ? -4.634 7.030 -9.909 1.00 93.12 99 LYS A O 1
ATOM 778 N N . LYS A 1 100 ? -5.945 7.779 -11.581 1.00 94.19 100 LYS A N 1
ATOM 779 C CA . LYS A 1 100 ? -5.021 7.458 -12.686 1.00 94.19 100 LYS A CA 1
ATOM 780 C C . LYS A 1 100 ? -3.644 8.112 -12.530 1.00 94.19 100 LYS A C 1
ATOM 782 O O . LYS A 1 100 ? -2.651 7.598 -13.030 1.00 94.19 100 LYS A O 1
ATOM 787 N N . GLU A 1 101 ? -3.574 9.228 -11.813 1.00 95.75 101 GLU A N 1
ATOM 788 C CA . GLU A 1 101 ? -2.345 9.979 -11.572 1.00 95.75 101 GLU A CA 1
ATOM 789 C C . GLU A 1 101 ? -1.305 9.179 -10.778 1.00 95.75 101 GLU A C 1
ATOM 791 O O . GLU A 1 101 ? -0.115 9.441 -10.926 1.00 95.75 101 GLU A O 1
ATOM 796 N N . LEU A 1 102 ? -1.722 8.197 -9.967 1.00 96.31 102 LEU A N 1
ATOM 797 C CA . LEU A 1 102 ? -0.792 7.354 -9.207 1.00 96.31 102 LEU A CA 1
ATOM 798 C C . LEU A 1 102 ? 0.031 6.446 -10.118 1.00 96.31 102 LEU A C 1
ATOM 800 O O . LEU A 1 102 ? 1.241 6.333 -9.939 1.00 96.31 102 LEU A O 1
ATOM 804 N N . GLU A 1 103 ? -0.606 5.843 -11.117 1.00 97.38 103 GLU A N 1
ATOM 805 C CA . GLU A 1 103 ? 0.093 5.011 -12.091 1.00 97.38 103 GLU A CA 1
ATOM 806 C C . GLU A 1 103 ? 0.988 5.861 -13.003 1.00 97.38 103 GLU A C 1
ATOM 808 O O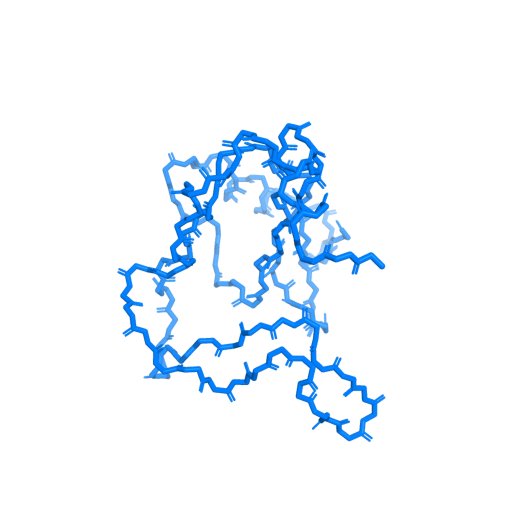 . GLU A 1 103 ? 2.131 5.489 -13.260 1.00 97.38 103 GLU A O 1
ATOM 813 N N . ASN A 1 104 ? 0.538 7.058 -13.394 1.00 97.44 104 ASN A N 1
ATOM 814 C CA . ASN A 1 104 ? 1.381 8.001 -14.134 1.00 97.44 104 ASN A CA 1
ATOM 815 C C . ASN A 1 104 ? 2.619 8.419 -13.325 1.00 97.44 104 ASN A C 1
ATOM 817 O O . ASN A 1 104 ? 3.723 8.471 -13.865 1.00 97.44 104 ASN A O 1
ATOM 821 N N . LEU A 1 105 ? 2.449 8.698 -12.027 1.00 96.12 105 LEU A N 1
ATOM 822 C CA . LEU A 1 105 ? 3.557 9.012 -11.126 1.00 96.12 105 LEU A CA 1
ATOM 823 C C . LEU A 1 105 ? 4.528 7.834 -11.020 1.00 96.12 105 LEU A C 1
ATOM 825 O O . LEU A 1 105 ? 5.733 8.039 -11.139 1.00 96.12 105 LEU A O 1
ATOM 829 N N . ARG A 1 106 ? 4.019 6.608 -10.844 1.00 97.00 106 ARG A N 1
ATOM 830 C CA . ARG A 1 106 ? 4.846 5.396 -10.802 1.00 97.00 106 ARG A CA 1
ATOM 831 C C . ARG A 1 106 ? 5.667 5.238 -12.078 1.00 97.00 106 ARG A C 1
ATOM 833 O O . ARG A 1 106 ? 6.874 5.057 -11.990 1.00 97.00 106 ARG A O 1
ATOM 840 N N . GLN A 1 107 ? 5.043 5.354 -13.250 1.00 97.25 107 GLN A N 1
ATOM 841 C CA . GLN A 1 107 ? 5.738 5.243 -14.536 1.00 97.25 107 GLN A CA 1
ATOM 842 C C . GLN A 1 107 ? 6.793 6.338 -14.714 1.00 97.25 107 GLN A C 1
ATOM 844 O O . GLN A 1 107 ? 7.903 6.050 -15.153 1.00 97.25 107 GLN A O 1
ATOM 849 N N . ALA A 1 108 ? 6.490 7.579 -14.322 1.00 96.94 108 ALA A N 1
ATOM 850 C CA . ALA A 1 108 ? 7.461 8.667 -14.356 1.00 96.94 108 ALA A CA 1
ATOM 851 C C . ALA A 1 108 ? 8.659 8.392 -13.431 1.00 96.94 108 ALA A C 1
ATOM 853 O O . ALA A 1 108 ? 9.801 8.513 -13.863 1.00 96.94 108 ALA A O 1
ATOM 854 N N . LEU A 1 109 ? 8.421 7.972 -12.184 1.00 96.38 109 LEU A N 1
ATOM 855 C CA . LEU A 1 109 ? 9.487 7.617 -11.241 1.00 96.38 109 LEU A CA 1
ATOM 856 C C . LEU A 1 109 ? 10.309 6.421 -11.730 1.00 96.38 109 LEU A C 1
ATOM 858 O O . LEU A 1 109 ? 11.532 6.446 -11.622 1.00 96.38 109 LEU A O 1
ATOM 862 N N . HIS A 1 110 ? 9.657 5.418 -12.313 1.00 95.12 110 HIS A N 1
ATOM 863 C CA . HIS A 1 110 ? 10.313 4.256 -12.902 1.00 95.12 110 HIS A CA 1
ATOM 864 C C . HIS A 1 110 ? 11.266 4.679 -14.030 1.00 95.12 110 HIS A C 1
ATOM 866 O O . HIS A 1 110 ? 12.424 4.279 -14.038 1.00 95.12 110 HIS A O 1
ATOM 872 N N . LEU A 1 111 ? 10.823 5.549 -14.942 1.00 96.50 111 LEU A N 1
ATOM 873 C CA . LEU A 1 111 ? 11.664 6.063 -16.029 1.00 96.50 111 LEU A CA 1
ATOM 874 C C . LEU A 1 111 ? 12.810 6.959 -15.535 1.00 96.50 111 LEU A C 1
ATOM 876 O O . LEU A 1 111 ? 13.879 6.963 -16.135 1.00 96.50 111 LEU A O 1
ATOM 880 N N . LEU A 1 112 ? 12.592 7.729 -14.466 1.00 96.94 112 LEU A N 1
ATOM 881 C CA . LEU A 1 112 ? 13.588 8.661 -13.928 1.00 96.94 112 LEU A CA 1
ATOM 882 C C . LEU A 1 112 ? 14.663 7.991 -13.062 1.00 96.94 112 LEU A C 1
ATOM 884 O O . LEU A 1 112 ? 15.713 8.591 -12.855 1.00 96.94 112 LEU A O 1
ATOM 888 N N . ASN A 1 113 ? 14.401 6.793 -12.533 1.00 94.75 113 ASN A N 1
ATOM 889 C CA . ASN A 1 113 ? 15.275 6.121 -11.567 1.00 94.75 113 ASN A CA 1
ATOM 890 C C . ASN A 1 113 ? 15.643 4.688 -11.996 1.00 94.75 113 ASN A C 1
ATOM 892 O O . ASN A 1 113 ? 15.811 3.814 -11.147 1.00 94.75 113 ASN A O 1
ATOM 896 N N . ASP A 1 114 ? 15.710 4.421 -13.305 1.00 90.88 114 ASP A N 1
ATOM 897 C CA . ASP A 1 114 ? 16.066 3.106 -13.869 1.00 90.88 114 ASP A CA 1
ATOM 898 C C . ASP A 1 114 ? 15.252 1.937 -13.273 1.00 90.88 114 ASP A C 1
ATOM 900 O O . ASP A 1 114 ? 15.740 0.826 -13.061 1.00 90.88 114 ASP A O 1
ATOM 904 N N . GLY A 1 115 ? 13.982 2.207 -12.976 1.00 86.12 115 GLY A N 1
ATOM 905 C CA . GLY A 1 115 ? 13.021 1.249 -12.448 1.00 86.12 115 GLY A CA 1
ATOM 906 C C . GLY A 1 115 ? 13.056 1.005 -10.940 1.00 86.12 115 GLY A C 1
ATOM 907 O O . GLY A 1 115 ? 12.316 0.145 -10.465 1.00 86.12 115 GLY A O 1
ATOM 908 N N . ILE A 1 116 ? 13.869 1.740 -10.172 1.00 93.00 116 ILE A N 1
ATOM 909 C CA . ILE A 1 116 ? 14.000 1.553 -8.720 1.00 93.00 116 ILE A CA 1
ATOM 910 C C . ILE A 1 116 ? 13.882 2.892 -8.002 1.00 93.00 116 ILE A C 1
ATOM 912 O O . ILE A 1 116 ? 14.691 3.786 -8.217 1.00 93.00 116 ILE A O 1
ATOM 916 N N . PHE A 1 117 ? 12.921 3.029 -7.090 1.00 95.12 117 PHE A N 1
ATOM 917 C CA . PHE A 1 117 ? 12.767 4.253 -6.302 1.00 95.12 117 PHE A CA 1
ATOM 918 C C . PHE A 1 117 ? 12.274 3.979 -4.868 1.00 95.12 117 PHE A C 1
ATOM 920 O O . PHE A 1 117 ? 11.456 3.074 -4.651 1.00 95.12 117 PHE A O 1
ATOM 927 N N . PRO A 1 118 ? 12.806 4.717 -3.872 1.00 84.75 118 PRO A N 1
ATOM 928 C CA . PRO A 1 118 ? 12.497 4.520 -2.455 1.00 84.75 118 PRO A CA 1
ATOM 929 C C . PRO A 1 118 ? 11.133 5.076 -2.030 1.00 84.75 118 PRO A C 1
ATOM 931 O O . PRO A 1 118 ? 10.571 5.928 -2.750 1.00 84.75 118 PRO A O 1
#

Organism: NCBI:txid1049986

Sequence (118 aa):
MKAEDRSLLFPELQGKLRFPMEIQTPVSGSFAEYRTHHLHMGADFKTFHLNGFPAIAPFDGIVESVSESPTGYGLNLMLRSSSGLRAKFAHLFNLEGVKKELENLRQALHLLNDGIFP

Secondary structure (DSSP, 8-state):
--HHHHHTTSGGGTTTPPPSBSS---EEE-TT-EETTEE--S-EE--TT-S-PPBPPSS--EEEEEEB-SSTTSSEEEEE-TT--EEEE-S-S---SS-HHHHHHHHHHHHHTTT-B-

Radius of gyration: 15.67 Å; chains: 1; bounding box: 32×30×44 Å

InterPro domains:
  IPR011055 Duplicated hybrid motif [G3DSA:2.70.70.10] (2-102)
  IPR011055 Duplicated hybrid motif [SSF51261] (13-95)